Protein AF-A0A0F6SRM1-F1 (afdb_monomer_lite)

Structure (mmCIF, N/CA/C/O backbone):
data_AF-A0A0F6SRM1-F1
#
_entry.id   AF-A0A0F6SRM1-F1
#
loop_
_atom_site.group_PDB
_atom_site.id
_atom_site.type_symbol
_atom_site.label_atom_id
_atom_site.label_alt_id
_atom_site.label_comp_id
_atom_site.label_asym_id
_atom_site.label_entity_id
_atom_site.label_seq_id
_atom_site.pdbx_PDB_ins_code
_atom_site.Cartn_x
_atom_site.Cartn_y
_atom_site.Cartn_z
_atom_site.occupancy
_atom_site.B_iso_or_equiv
_atom_site.auth_seq_id
_atom_site.auth_comp_id
_atom_site.auth_asym_id
_atom_site.auth_atom_id
_atom_site.pdbx_PDB_model_num
ATOM 1 N N . MET A 1 1 ? -5.825 -14.038 -4.031 1.00 84.44 1 MET A N 1
ATOM 2 C CA . MET A 1 1 ? -5.965 -13.444 -2.685 1.00 84.44 1 MET A CA 1
ATOM 3 C C . MET A 1 1 ? -6.996 -12.338 -2.784 1.00 84.44 1 MET A C 1
ATOM 5 O O . MET A 1 1 ? -6.973 -11.620 -3.776 1.00 84.44 1 MET A O 1
ATOM 9 N N . THR A 1 2 ? -7.923 -12.252 -1.839 1.00 92.88 2 THR A N 1
ATOM 10 C CA . THR A 1 2 ? -8.956 -11.210 -1.791 1.00 92.88 2 THR A CA 1
ATOM 11 C C . THR A 1 2 ? -8.401 -9.918 -1.172 1.00 92.88 2 THR A C 1
ATOM 13 O O . THR A 1 2 ? -7.433 -9.977 -0.411 1.00 92.88 2 THR A O 1
ATOM 16 N N . PRO A 1 3 ? -9.010 -8.746 -1.432 1.00 95.25 3 PRO A N 1
ATOM 17 C CA . PRO A 1 3 ? -8.601 -7.495 -0.792 1.00 95.25 3 PRO A CA 1
ATOM 18 C C . PRO A 1 3 ? -8.621 -7.550 0.741 1.00 95.25 3 PRO A C 1
ATOM 20 O O . PRO A 1 3 ? -7.701 -7.045 1.375 1.00 95.25 3 PRO A O 1
ATOM 23 N N . GLN A 1 4 ? -9.618 -8.202 1.347 1.00 94.25 4 GLN A N 1
ATOM 24 C CA . GLN A 1 4 ? -9.678 -8.334 2.806 1.00 94.25 4 GLN A CA 1
ATOM 25 C C . GLN A 1 4 ? -8.493 -9.148 3.340 1.00 94.25 4 GLN A C 1
ATOM 27 O O . GLN A 1 4 ? -7.788 -8.679 4.224 1.00 94.25 4 GLN A O 1
ATOM 32 N N . GLU A 1 5 ? -8.192 -10.301 2.732 1.00 95.81 5 GLU A N 1
ATOM 33 C CA . GLU A 1 5 ? -7.040 -11.125 3.128 1.00 95.81 5 GLU A CA 1
ATOM 34 C C . GLU A 1 5 ? -5.706 -10.372 3.014 1.00 95.81 5 GLU A C 1
ATOM 36 O O . GLU A 1 5 ? -4.783 -10.627 3.787 1.00 95.81 5 GLU A O 1
ATOM 41 N N . ILE A 1 6 ? -5.578 -9.459 2.046 1.00 95.81 6 ILE A N 1
ATOM 42 C CA . ILE A 1 6 ? -4.392 -8.607 1.924 1.00 95.81 6 ILE A CA 1
ATOM 43 C C . ILE A 1 6 ? -4.372 -7.576 3.056 1.00 95.81 6 ILE A C 1
ATOM 45 O O . ILE A 1 6 ? -3.352 -7.445 3.730 1.00 95.81 6 ILE A O 1
ATOM 49 N N . ALA A 1 7 ? -5.484 -6.875 3.296 1.00 94.94 7 ALA A N 1
ATOM 50 C CA . ALA A 1 7 ? -5.597 -5.889 4.370 1.00 94.94 7 ALA A CA 1
ATOM 51 C C . ALA A 1 7 ? -5.278 -6.498 5.748 1.00 94.94 7 ALA A C 1
ATOM 53 O O . ALA A 1 7 ? -4.569 -5.877 6.544 1.00 94.94 7 ALA A O 1
ATOM 54 N N . ASP A 1 8 ? -5.730 -7.725 6.005 1.00 94.31 8 ASP A N 1
ATOM 55 C CA . ASP A 1 8 ? -5.489 -8.460 7.253 1.00 94.31 8 ASP A CA 1
ATOM 56 C C . ASP A 1 8 ? -4.007 -8.832 7.444 1.00 94.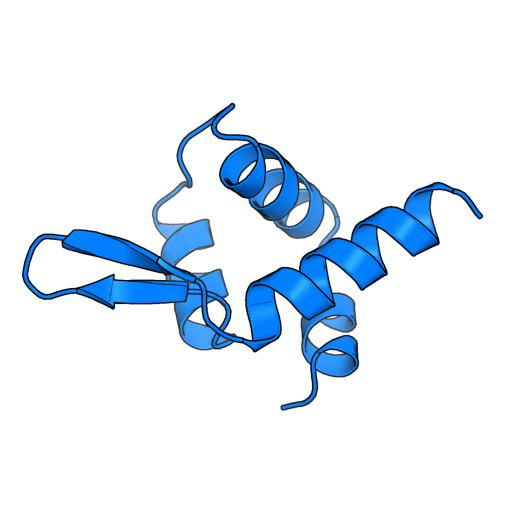31 8 ASP A C 1
ATOM 58 O O . ASP A 1 8 ? -3.518 -8.892 8.572 1.00 94.31 8 ASP A O 1
ATOM 62 N N . LYS A 1 9 ? -3.257 -9.032 6.351 1.00 94.62 9 LYS A N 1
ATOM 63 C CA . LYS A 1 9 ? -1.807 -9.301 6.386 1.00 94.62 9 LYS A CA 1
ATOM 64 C C . LYS A 1 9 ? -0.959 -8.049 6.595 1.00 94.62 9 LYS A C 1
ATOM 66 O O . LYS A 1 9 ? 0.211 -8.163 6.964 1.00 94.62 9 LYS A O 1
ATOM 71 N N . LEU A 1 10 ? -1.505 -6.859 6.343 1.00 95.25 10 LEU A N 1
ATOM 72 C CA . LEU A 1 10 ? -0.765 -5.612 6.498 1.00 95.25 10 LEU A CA 1
ATOM 73 C C . LEU A 1 10 ? -0.652 -5.222 7.972 1.00 95.25 10 LEU A C 1
ATOM 75 O O . LEU A 1 10 ? -1.646 -4.932 8.640 1.00 95.25 10 LEU A O 1
ATOM 79 N N . THR A 1 11 ? 0.586 -5.119 8.452 1.00 95.12 11 THR A N 1
ATOM 80 C CA . THR A 1 11 ? 0.891 -4.569 9.777 1.00 95.12 11 THR A CA 1
ATOM 81 C C . THR A 1 11 ? 0.503 -3.083 9.858 1.00 95.12 11 THR A C 1
ATOM 83 O O . THR A 1 11 ? 0.452 -2.402 8.828 1.00 95.12 11 THR A O 1
ATOM 86 N N . PRO A 1 12 ? 0.267 -2.515 11.059 1.00 94.56 12 PRO A N 1
ATOM 87 C CA . PRO A 1 12 ? -0.088 -1.099 11.193 1.00 94.56 12 PRO A CA 1
ATOM 88 C C . PRO A 1 12 ? 0.885 -0.118 10.503 1.00 94.56 12 PRO A C 1
ATOM 90 O O . PRO A 1 12 ? 0.400 0.814 9.855 1.00 94.56 12 PRO A O 1
ATOM 93 N N . PRO A 1 13 ? 2.223 -0.316 10.544 1.00 94.38 13 PRO A N 1
ATOM 94 C CA . PRO A 1 13 ? 3.158 0.517 9.786 1.00 94.38 13 PRO A CA 1
ATOM 95 C C . PRO A 1 13 ? 2.972 0.426 8.268 1.00 94.38 13 PRO A C 1
ATOM 97 O O . PRO A 1 13 ? 2.976 1.453 7.594 1.00 94.38 13 PRO A O 1
ATOM 100 N N . LEU A 1 14 ? 2.756 -0.777 7.725 1.00 95.81 14 LEU A N 1
ATOM 101 C CA . LEU A 1 14 ? 2.530 -0.972 6.291 1.00 95.81 14 LEU A CA 1
ATOM 102 C C . LEU A 1 14 ? 1.193 -0.376 5.840 1.00 95.81 14 LEU A C 1
ATOM 104 O O . LEU A 1 14 ? 1.118 0.237 4.778 1.00 95.81 14 LEU A O 1
ATOM 108 N N . ARG A 1 15 ? 0.149 -0.477 6.671 1.00 95.69 15 ARG A N 1
ATOM 109 C CA . ARG A 1 15 ? -1.135 0.195 6.423 1.00 95.69 15 ARG A CA 1
ATOM 110 C C . ARG A 1 15 ? -0.954 1.709 6.325 1.00 95.69 15 ARG A C 1
ATOM 112 O O . ARG A 1 15 ? -1.478 2.325 5.403 1.00 95.69 15 ARG A O 1
ATOM 119 N N . LEU A 1 16 ? -0.195 2.311 7.246 1.00 94.12 16 LEU A N 1
ATOM 120 C CA . LEU A 1 16 ? 0.094 3.746 7.206 1.00 94.12 16 LEU A CA 1
ATOM 121 C C . LEU A 1 16 ? 0.922 4.124 5.969 1.00 94.12 16 LEU A C 1
ATOM 123 O O . LEU A 1 16 ? 0.572 5.081 5.283 1.00 94.12 16 LEU A O 1
ATOM 127 N N . ALA A 1 17 ? 1.960 3.347 5.652 1.00 94.56 17 ALA A N 1
ATOM 128 C CA . ALA A 1 17 ? 2.806 3.576 4.484 1.00 94.56 17 ALA A CA 1
ATOM 129 C C . ALA A 1 17 ? 2.009 3.524 3.171 1.00 94.56 17 ALA A C 1
ATOM 131 O O . ALA A 1 17 ? 2.184 4.392 2.319 1.00 94.56 17 ALA A O 1
ATOM 132 N N . LEU A 1 18 ? 1.092 2.559 3.030 1.00 94.81 18 LEU A N 1
ATOM 133 C CA . LEU A 1 18 ? 0.216 2.451 1.863 1.00 94.81 18 LEU A CA 1
ATOM 134 C C . LEU A 1 18 ? -0.696 3.680 1.721 1.00 94.81 18 LEU A C 1
ATOM 136 O O . LEU A 1 18 ? -0.826 4.221 0.626 1.00 94.81 18 LEU A O 1
ATOM 140 N N . LEU A 1 19 ? -1.292 4.153 2.822 1.00 93.94 19 LEU A N 1
ATOM 141 C CA . LEU A 1 19 ? -2.146 5.346 2.816 1.00 93.94 19 LEU A CA 1
ATOM 142 C C . LEU A 1 19 ? -1.368 6.628 2.494 1.00 93.94 19 LEU A C 1
ATOM 144 O O . LEU A 1 19 ? -1.860 7.474 1.748 1.00 93.94 19 LEU A O 1
ATOM 148 N N . ASP A 1 20 ? -0.175 6.801 3.064 1.00 93.50 20 ASP A N 1
ATOM 149 C CA . ASP A 1 20 ? 0.659 7.978 2.804 1.00 93.50 20 ASP A CA 1
ATOM 150 C C . ASP A 1 20 ? 1.176 7.996 1.362 1.00 93.50 20 ASP A C 1
ATOM 152 O O . ASP A 1 20 ? 1.190 9.058 0.731 1.00 93.50 20 ASP A O 1
ATOM 156 N N . PHE A 1 21 ? 1.527 6.826 0.822 1.00 92.00 21 PHE A N 1
ATOM 157 C CA . PHE A 1 21 ? 1.913 6.670 -0.576 1.00 92.00 21 PHE A CA 1
ATOM 158 C C . PHE A 1 21 ? 0.751 6.973 -1.527 1.00 92.00 21 PHE A C 1
ATOM 160 O O . PHE A 1 21 ? 0.911 7.785 -2.435 1.00 92.00 21 PHE A O 1
ATOM 167 N N . ALA A 1 22 ? -0.443 6.428 -1.264 1.00 90.62 22 ALA A N 1
ATOM 168 C CA . ALA A 1 22 ? -1.655 6.701 -2.045 1.00 90.62 22 ALA A CA 1
ATOM 169 C C . ALA A 1 22 ? -2.049 8.186 -2.071 1.00 90.62 22 ALA A C 1
ATOM 171 O O . ALA A 1 22 ? -2.672 8.661 -3.017 1.00 90.62 22 ALA A O 1
ATOM 172 N N . ARG A 1 23 ? -1.670 8.941 -1.034 1.00 90.38 23 ARG A N 1
ATOM 173 C CA . ARG A 1 23 ? -1.907 10.388 -0.929 1.00 90.38 23 ARG A CA 1
ATOM 174 C C . ARG A 1 23 ? -0.771 11.234 -1.511 1.00 90.38 23 ARG A C 1
ATOM 176 O O . ARG A 1 23 ? -0.805 12.453 -1.360 1.00 90.38 23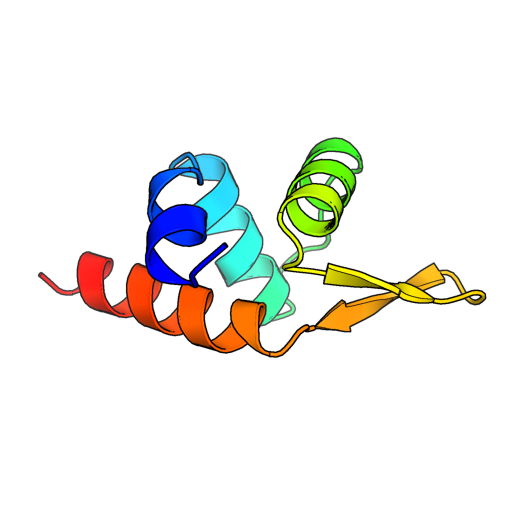 ARG A O 1
ATOM 183 N N . GLY A 1 24 ? 0.253 10.613 -2.102 1.00 87.50 24 GLY A N 1
ATOM 184 C CA . GLY A 1 24 ? 1.429 11.298 -2.643 1.00 87.50 24 GLY A CA 1
ATOM 185 C C . GLY A 1 24 ? 2.281 12.007 -1.585 1.00 87.50 24 GLY A C 1
ATOM 186 O O . GLY A 1 24 ? 3.074 12.883 -1.919 1.00 87.50 24 GLY A O 1
ATOM 187 N N . LYS A 1 25 ? 2.115 11.672 -0.298 1.00 82.25 25 LYS A N 1
ATOM 188 C CA . LYS A 1 25 ? 2.790 12.375 0.806 1.00 82.25 25 LYS A CA 1
ATOM 189 C C . LYS A 1 25 ? 4.229 11.923 0.998 1.00 82.25 25 LYS A C 1
ATOM 191 O O . LYS A 1 25 ? 5.060 12.706 1.456 1.00 82.25 25 LYS A O 1
ATOM 196 N N . ARG A 1 26 ? 4.513 10.648 0.726 1.00 83.06 26 ARG A N 1
ATOM 197 C CA . ARG A 1 26 ? 5.827 10.049 0.965 1.00 83.06 26 ARG A CA 1
ATOM 198 C C . ARG 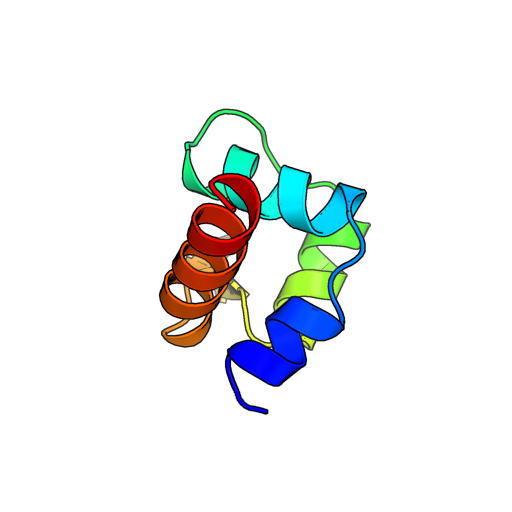A 1 26 ? 6.064 8.875 0.026 1.00 83.06 26 ARG A C 1
ATOM 200 O O . ARG A 1 26 ? 5.143 8.116 -0.254 1.00 83.06 26 ARG A O 1
ATOM 207 N N . GLY A 1 27 ? 7.308 8.722 -0.423 1.00 85.56 27 GLY A N 1
ATOM 208 C CA . GLY A 1 27 ? 7.751 7.518 -1.121 1.00 85.56 27 GLY A CA 1
ATOM 209 C C . GLY A 1 27 ? 7.820 6.309 -0.185 1.00 85.56 27 GLY A C 1
ATOM 210 O O . GLY A 1 27 ? 7.874 6.447 1.040 1.00 85.56 27 GLY A O 1
ATOM 211 N N . LEU A 1 28 ? 7.834 5.121 -0.777 1.00 90.06 28 LEU A N 1
ATOM 212 C CA . LEU A 1 28 ? 7.940 3.857 -0.059 1.00 90.06 28 LEU A CA 1
ATOM 213 C C . LEU A 1 28 ? 9.402 3.455 0.158 1.00 90.06 28 LEU A C 1
ATOM 215 O O . LEU A 1 28 ? 10.268 3.741 -0.667 1.00 90.06 28 LEU A O 1
ATOM 219 N N . SER A 1 29 ? 9.679 2.762 1.266 1.00 92.00 29 SER A N 1
ATOM 220 C CA . SER A 1 29 ? 10.958 2.064 1.422 1.00 92.00 29 SER A CA 1
ATOM 221 C C . SER A 1 29 ? 11.023 0.868 0.471 1.00 92.00 29 SER A C 1
ATOM 223 O O . SER A 1 29 ? 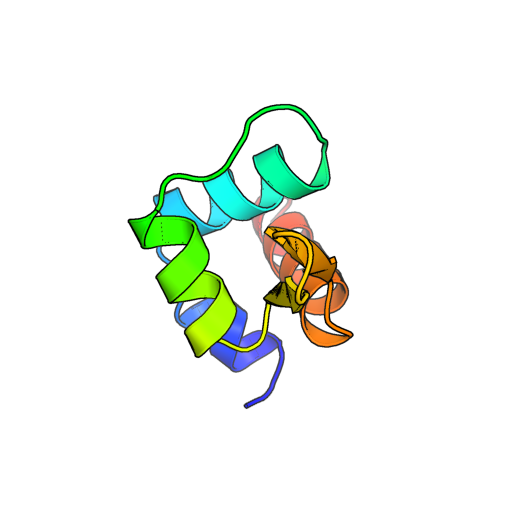9.987 0.314 0.098 1.00 92.00 29 SER A O 1
ATOM 225 N N . LYS A 1 30 ? 12.238 0.423 0.129 1.00 90.94 30 LYS A N 1
ATOM 226 C CA . LYS A 1 30 ? 12.450 -0.770 -0.706 1.00 90.94 30 LYS A CA 1
ATOM 227 C C . LYS A 1 30 ? 11.713 -1.999 -0.156 1.00 90.94 30 LYS A C 1
ATOM 229 O O . LYS A 1 30 ? 11.028 -2.686 -0.896 1.00 90.94 30 LYS A O 1
ATOM 234 N N . GLU A 1 31 ? 11.780 -2.214 1.156 1.00 93.38 31 GLU A N 1
ATOM 235 C CA . GLU A 1 31 ? 11.083 -3.318 1.828 1.00 93.38 31 GLU A CA 1
ATOM 236 C C . GLU A 1 31 ? 9.551 -3.208 1.717 1.00 93.38 31 GLU A C 1
ATOM 238 O O . GLU A 1 31 ? 8.868 -4.207 1.490 1.00 93.38 31 GLU A O 1
ATOM 243 N N . SER A 1 32 ? 9.000 -1.992 1.825 1.00 94.25 32 SER A N 1
ATOM 244 C CA . SER A 1 32 ? 7.554 -1.773 1.669 1.00 94.25 32 SER A CA 1
ATOM 245 C C . SER A 1 32 ? 7.112 -2.010 0.225 1.00 94.25 32 SER A C 1
ATOM 247 O O . SER A 1 32 ? 6.079 -2.636 0.012 1.00 94.25 32 SER A O 1
ATOM 249 N N . LEU A 1 33 ? 7.906 -1.558 -0.755 1.00 92.94 33 LEU A N 1
ATOM 250 C CA . LEU A 1 33 ? 7.665 -1.810 -2.180 1.00 92.94 33 LEU A CA 1
ATOM 251 C C . LEU A 1 33 ? 7.629 -3.309 -2.478 1.00 92.94 33 LEU A C 1
ATOM 253 O O . LEU A 1 33 ? 6.625 -3.788 -2.992 1.00 92.94 33 LEU A O 1
ATOM 257 N N . GLU A 1 34 ? 8.661 -4.054 -2.072 1.00 93.19 34 GLU A N 1
ATOM 258 C CA . GLU A 1 34 ? 8.727 -5.509 -2.270 1.00 93.19 34 GLU A CA 1
ATOM 259 C C . GLU A 1 34 ? 7.563 -6.233 -1.580 1.00 93.19 34 GLU A C 1
ATOM 261 O O . GLU A 1 34 ? 7.006 -7.197 -2.107 1.00 93.19 34 GLU A O 1
ATOM 266 N N . THR A 1 35 ? 7.165 -5.770 -0.393 1.00 94.94 35 THR A N 1
ATOM 267 C CA . THR A 1 35 ? 6.027 -6.345 0.332 1.00 94.94 35 THR A CA 1
ATOM 268 C C . THR A 1 35 ? 4.718 -6.115 -0.415 1.00 94.94 35 THR A C 1
ATOM 270 O O . THR A 1 35 ? 3.921 -7.039 -0.569 1.00 94.94 35 THR A O 1
ATOM 273 N N . PHE A 1 36 ? 4.483 -4.899 -0.898 1.00 95.38 36 PHE A N 1
ATOM 274 C CA . PHE A 1 36 ? 3.265 -4.563 -1.626 1.00 95.38 36 PHE A CA 1
ATOM 275 C C . PHE A 1 36 ? 3.204 -5.219 -3.005 1.00 95.38 36 PHE A C 1
ATOM 277 O O . PHE A 1 36 ? 2.132 -5.683 -3.390 1.00 95.38 36 PHE A O 1
ATOM 284 N N . GLU A 1 37 ? 4.332 -5.344 -3.699 1.00 93.88 37 GLU A N 1
ATOM 285 C CA . GLU A 1 37 ? 4.437 -6.101 -4.947 1.00 93.88 37 GLU A CA 1
ATOM 286 C C . GLU A 1 37 ? 4.089 -7.581 -4.730 1.00 93.88 37 GLU A C 1
ATOM 288 O O . GLU A 1 37 ? 3.202 -8.120 -5.389 1.00 93.88 37 GLU A O 1
ATOM 293 N N . ARG A 1 38 ? 4.674 -8.228 -3.710 1.00 94.00 38 ARG A N 1
ATOM 294 C CA . ARG A 1 38 ? 4.361 -9.631 -3.361 1.00 94.00 38 ARG 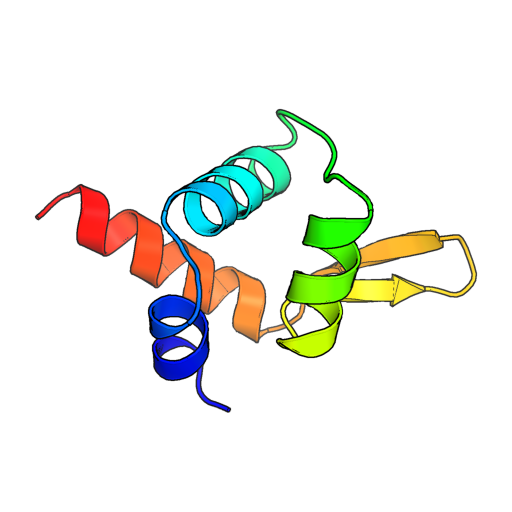A CA 1
ATOM 295 C C . ARG A 1 38 ? 2.903 -9.854 -2.966 1.00 94.00 38 ARG A C 1
ATOM 297 O O . ARG A 1 38 ? 2.370 -10.944 -3.170 1.00 94.00 38 ARG A O 1
ATOM 304 N N . LEU A 1 39 ? 2.266 -8.850 -2.368 1.00 94.56 39 LEU A N 1
ATOM 305 C CA . LEU A 1 39 ? 0.847 -8.891 -2.008 1.00 94.56 39 LEU A CA 1
ATOM 306 C C . LEU A 1 39 ? -0.077 -8.549 -3.188 1.00 94.56 39 LEU A C 1
ATOM 308 O O . LEU A 1 39 ? -1.297 -8.630 -3.037 1.00 94.56 39 LEU A O 1
ATOM 312 N N . GLY A 1 40 ? 0.476 -8.188 -4.350 1.00 93.94 40 GLY A N 1
ATOM 313 C CA . GLY A 1 40 ? -0.286 -7.788 -5.530 1.00 93.94 40 GLY A CA 1
ATOM 314 C C . GLY A 1 40 ? -1.018 -6.461 -5.340 1.00 93.94 40 GLY A C 1
ATOM 315 O O . GLY A 1 40 ? -2.104 -6.281 -5.885 1.00 93.94 40 GLY A O 1
ATOM 316 N N . LEU A 1 41 ? -0.470 -5.561 -4.519 1.00 95.38 41 LEU A N 1
ATOM 317 C CA . LEU A 1 41 ? -0.951 -4.189 -4.326 1.00 95.38 41 LEU A CA 1
ATOM 318 C C . LEU A 1 41 ? -0.258 -3.199 -5.254 1.00 95.38 41 LEU A C 1
ATOM 320 O O . LEU A 1 41 ? -0.770 -2.103 -5.445 1.00 95.38 41 LEU A O 1
ATOM 324 N N . LEU A 1 42 ? 0.919 -3.534 -5.766 1.00 93.94 42 LEU A N 1
ATOM 325 C CA . LEU A 1 42 ? 1.678 -2.686 -6.670 1.00 93.94 42 LEU A CA 1
ATOM 326 C C . LEU A 1 42 ? 2.330 -3.554 -7.734 1.00 93.94 42 LEU A C 1
ATOM 328 O O . LEU A 1 42 ? 2.687 -4.695 -7.461 1.00 93.94 42 LEU A O 1
ATOM 332 N N . GLU A 1 43 ? 2.526 -2.982 -8.907 1.00 92.38 43 GLU A N 1
ATOM 333 C CA . GLU A 1 43 ? 3.427 -3.504 -9.929 1.00 92.38 43 GLU A CA 1
ATOM 334 C C . GLU A 1 43 ? 4.464 -2.424 -10.232 1.00 92.38 43 GLU A C 1
ATOM 336 O O . GLU A 1 43 ? 4.161 -1.230 -10.149 1.00 92.38 43 GLU A O 1
ATOM 341 N N . ILE A 1 44 ? 5.697 -2.825 -10.529 1.00 89.38 44 ILE A N 1
ATOM 342 C CA . ILE A 1 44 ? 6.733 -1.906 -10.996 1.00 89.38 44 ILE A CA 1
ATOM 343 C C . ILE A 1 44 ? 6.925 -2.162 -12.485 1.00 89.38 44 ILE A C 1
ATOM 345 O O . ILE A 1 44 ? 7.236 -3.282 -12.886 1.00 89.38 44 ILE A O 1
ATOM 349 N N . ASP A 1 45 ? 6.699 -1.135 -13.300 1.00 88.69 45 ASP A N 1
ATOM 350 C CA . ASP A 1 45 ? 6.913 -1.240 -14.739 1.00 88.69 45 ASP A CA 1
ATOM 351 C C . ASP A 1 45 ? 8.407 -1.254 -15.102 1.00 88.69 45 ASP A C 1
ATOM 353 O O . ASP A 1 45 ? 9.302 -1.034 -14.283 1.00 88.69 45 ASP A O 1
ATOM 357 N N . GLU A 1 46 ? 8.683 -1.489 -16.379 1.00 88.12 46 GLU A N 1
ATOM 358 C CA . GLU A 1 46 ? 10.030 -1.493 -16.956 1.00 88.12 46 GLU A CA 1
ATOM 359 C C . GLU A 1 46 ? 10.775 -0.146 -16.844 1.00 88.12 46 GLU A C 1
ATOM 361 O O . GLU A 1 46 ? 12.002 -0.109 -16.950 1.00 88.12 46 GLU A O 1
ATOM 366 N N . CYS A 1 47 ? 10.064 0.950 -16.564 1.00 88.31 47 CYS A N 1
ATOM 367 C CA . CYS A 1 47 ? 10.628 2.275 -16.300 1.00 88.31 47 CYS A CA 1
ATOM 368 C C . CYS A 1 47 ? 10.839 2.553 -14.797 1.00 88.31 47 CYS A C 1
ATOM 370 O O . CYS A 1 47 ? 11.342 3.620 -14.438 1.00 88.31 47 CYS A O 1
ATOM 372 N N . GLY A 1 48 ? 10.476 1.621 -13.909 1.00 83.12 48 GLY A N 1
ATOM 373 C CA . GLY A 1 48 ? 10.533 1.803 -12.459 1.00 83.12 48 GLY A CA 1
ATOM 374 C C . GLY A 1 48 ? 9.336 2.557 -11.870 1.00 83.12 48 GLY A C 1
ATOM 375 O O . GLY A 1 48 ? 9.370 2.927 -10.692 1.00 83.12 48 GLY A O 1
ATOM 376 N N . SER A 1 49 ? 8.282 2.799 -12.651 1.00 87.25 49 SER A N 1
ATOM 377 C CA . SER A 1 49 ? 7.060 3.448 -12.175 1.00 87.25 49 SER A CA 1
ATOM 378 C C . SER A 1 49 ? 6.200 2.457 -11.407 1.00 87.25 49 SER A C 1
ATOM 380 O O . SER A 1 49 ? 6.031 1.307 -11.801 1.00 87.25 49 SER A O 1
ATOM 382 N N . THR A 1 50 ? 5.613 2.920 -10.308 1.00 89.38 50 THR A N 1
ATOM 383 C CA . THR A 1 50 ? 4.685 2.115 -9.516 1.00 89.38 50 THR A CA 1
ATOM 384 C C . THR A 1 50 ? 3.264 2.227 -10.066 1.00 89.38 50 THR A C 1
ATOM 386 O O . THR A 1 50 ? 2.719 3.326 -10.162 1.00 89.38 50 THR A O 1
ATOM 389 N N . ILE A 1 51 ? 2.646 1.088 -10.362 1.00 90.38 51 ILE A N 1
ATOM 390 C CA . ILE A 1 51 ? 1.277 0.961 -10.864 1.00 90.38 51 ILE A CA 1
ATOM 391 C C . ILE A 1 51 ? 0.402 0.354 -9.764 1.00 90.38 51 ILE A C 1
ATOM 393 O O . ILE A 1 51 ? 0.761 -0.651 -9.151 1.00 90.38 51 ILE A O 1
ATOM 397 N N . TYR A 1 52 ? -0.756 0.966 -9.500 1.00 91.06 52 TYR A N 1
ATOM 398 C CA . TYR A 1 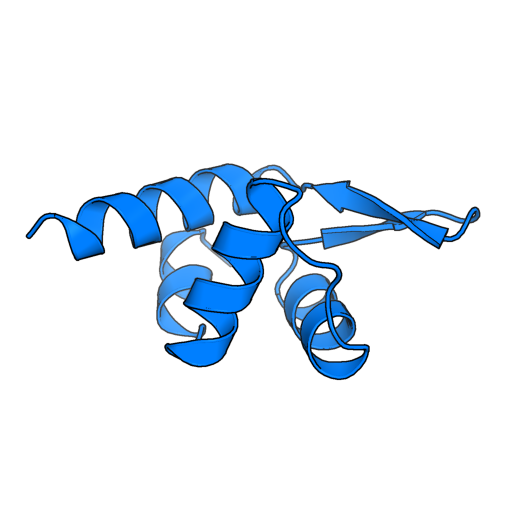52 ? -1.761 0.395 -8.602 1.00 91.06 52 TYR A CA 1
ATOM 399 C C . TYR A 1 52 ? -2.531 -0.721 -9.293 1.00 91.06 52 TYR A C 1
ATOM 401 O O . TYR A 1 52 ? -3.036 -0.552 -10.401 1.00 91.06 52 TYR A O 1
ATOM 409 N N . THR A 1 53 ? -2.674 -1.841 -8.596 1.00 91.00 53 THR A N 1
ATOM 410 C CA . THR A 1 53 ? -3.553 -2.921 -9.023 1.00 91.00 53 THR A CA 1
ATOM 411 C C . THR A 1 53 ? -4.999 -2.611 -8.625 1.00 91.00 53 THR A C 1
ATOM 413 O O . THR A 1 53 ? -5.291 -1.728 -7.812 1.00 91.00 53 THR A O 1
ATOM 416 N N . ASP A 1 54 ? -5.945 -3.388 -9.150 1.00 88.62 54 ASP A N 1
ATOM 417 C CA . ASP A 1 54 ? -7.351 -3.306 -8.730 1.00 88.62 54 ASP A CA 1
ATOM 418 C C . ASP A 1 54 ? -7.532 -3.573 -7.217 1.00 88.62 54 ASP A C 1
ATOM 420 O O . ASP A 1 54 ? -8.426 -3.021 -6.567 1.00 88.62 54 ASP A O 1
ATOM 424 N N . HIS A 1 55 ? -6.642 -4.370 -6.616 1.00 92.69 55 HIS A N 1
ATOM 425 C CA . HIS A 1 55 ? -6.675 -4.645 -5.183 1.00 92.69 55 HIS A CA 1
ATOM 426 C C . HIS A 1 55 ? -6.265 -3.443 -4.332 1.00 92.69 55 HIS A C 1
ATOM 428 O O . HIS A 1 55 ? -6.803 -3.292 -3.233 1.00 92.69 55 HIS A O 1
ATOM 434 N N . THR A 1 56 ? -5.376 -2.567 -4.807 1.00 94.69 56 THR A N 1
ATOM 435 C CA . THR A 1 56 ? -4.843 -1.451 -4.008 1.00 94.69 56 THR A CA 1
ATOM 436 C C . THR A 1 56 ? -5.946 -0.535 -3.509 1.00 94.69 56 THR A C 1
ATOM 438 O O . THR A 1 56 ? -6.045 -0.275 -2.310 1.00 94.69 56 THR A O 1
ATOM 441 N N . ASN A 1 57 ? -6.827 -0.104 -4.414 1.00 93.31 57 ASN A N 1
ATOM 442 C CA . ASN A 1 57 ? -7.924 0.806 -4.088 1.00 93.31 57 ASN A CA 1
ATOM 443 C C . ASN A 1 57 ? -8.910 0.168 -3.100 1.00 93.31 57 ASN A C 1
ATOM 445 O O . ASN A 1 57 ? -9.383 0.824 -2.172 1.00 93.31 57 ASN A O 1
ATOM 449 N N . LYS A 1 58 ? -9.180 -1.134 -3.258 1.00 95.94 58 LYS A N 1
ATOM 450 C CA . LYS A 1 58 ? -10.067 -1.890 -2.362 1.00 95.94 58 LYS A CA 1
ATOM 451 C C . LYS A 1 58 ? -9.462 -2.027 -0.963 1.00 95.94 58 LYS A C 1
ATOM 453 O O . LYS A 1 58 ? -10.165 -1.824 0.023 1.00 95.94 58 LYS A O 1
ATOM 458 N N . VAL A 1 59 ? -8.163 -2.309 -0.869 1.00 96.81 59 VAL A N 1
ATOM 459 C CA . VAL A 1 59 ? -7.443 -2.411 0.409 1.00 96.81 59 VAL A CA 1
ATOM 460 C C . VAL A 1 59 ? -7.362 -1.065 1.122 1.00 96.81 59 VAL A C 1
ATOM 462 O O . VAL A 1 59 ? -7.625 -1.000 2.321 1.00 96.81 59 VAL A O 1
ATOM 465 N N . ILE A 1 60 ? -7.082 0.021 0.397 1.00 95.31 60 ILE A N 1
ATOM 466 C CA . ILE A 1 60 ? -7.104 1.381 0.952 1.00 95.31 60 ILE A CA 1
ATOM 467 C C . ILE A 1 60 ? -8.478 1.687 1.560 1.00 95.31 60 ILE A C 1
ATOM 469 O O . ILE A 1 60 ? -8.549 2.108 2.714 1.00 95.31 60 ILE A O 1
ATOM 473 N N . ALA A 1 61 ? -9.564 1.408 0.832 1.00 94.69 61 ALA A N 1
ATOM 474 C CA . ALA A 1 61 ? -10.922 1.645 1.319 1.00 94.69 61 ALA A CA 1
ATOM 475 C C . ALA A 1 61 ? -11.252 0.841 2.593 1.00 94.69 61 ALA A C 1
ATOM 477 O O . ALA A 1 61 ? -11.894 1.372 3.502 1.00 94.69 61 ALA A O 1
ATOM 478 N N . ILE A 1 62 ? -10.791 -0.413 2.685 1.00 95.94 62 ILE A N 1
ATOM 479 C CA . ILE A 1 62 ? -10.938 -1.251 3.888 1.00 95.94 62 ILE A CA 1
ATOM 480 C C . ILE A 1 62 ? -10.212 -0.608 5.076 1.00 95.94 62 ILE A C 1
ATOM 482 O O . ILE A 1 62 ? -10.834 -0.351 6.107 1.00 95.94 62 ILE A O 1
ATOM 486 N N . ILE A 1 63 ? -8.930 -0.262 4.913 1.00 95.31 63 ILE A N 1
ATOM 487 C CA . ILE A 1 63 ? -8.120 0.348 5.981 1.00 95.31 63 ILE A CA 1
ATOM 488 C C . ILE A 1 63 ? -8.731 1.684 6.433 1.00 95.31 63 ILE A C 1
ATOM 490 O O . ILE A 1 63 ? -8.795 1.969 7.629 1.00 95.31 63 ILE A O 1
ATOM 494 N N . GLU A 1 64 ? -9.181 2.527 5.501 1.00 93.94 64 GLU A N 1
ATOM 495 C CA . GLU A 1 64 ? -9.795 3.815 5.839 1.00 93.94 64 GLU A CA 1
ATOM 496 C C . GLU A 1 64 ? -11.132 3.664 6.571 1.00 93.94 64 GLU A C 1
ATOM 498 O O . GLU A 1 64 ? -11.425 4.473 7.455 1.00 93.94 64 GLU A O 1
ATOM 503 N N . ARG A 1 65 ? -11.930 2.640 6.240 1.00 93.44 65 ARG A N 1
ATOM 504 C CA . ARG A 1 65 ? -13.185 2.330 6.936 1.00 93.44 65 ARG A CA 1
ATOM 505 C C . ARG A 1 65 ? -12.931 1.890 8.375 1.00 93.44 65 ARG A C 1
ATOM 507 O O . ARG A 1 65 ? -13.594 2.394 9.275 1.00 93.44 65 ARG A O 1
ATOM 514 N N . GLU A 1 66 ? -11.970 0.997 8.591 1.00 91.12 66 GLU A N 1
ATOM 515 C CA . GLU A 1 66 ? -11.627 0.480 9.924 1.00 91.12 66 GLU A CA 1
ATOM 516 C C . GLU A 1 66 ? -11.145 1.580 10.876 1.00 91.12 66 GLU A C 1
ATOM 518 O O . GLU A 1 66 ? -11.435 1.542 12.064 1.00 91.12 66 GLU A O 1
ATOM 523 N N . ARG A 1 67 ? -10.466 2.612 10.362 1.00 83.69 67 ARG A N 1
ATOM 524 C CA . ARG A 1 67 ? -9.999 3.754 11.171 1.00 83.69 67 ARG A CA 1
ATOM 525 C C . ARG A 1 67 ? -11.109 4.691 11.659 1.00 83.69 67 ARG A C 1
ATOM 527 O O . ARG A 1 67 ? -10.821 5.568 12.469 1.00 83.69 67 ARG A O 1
ATOM 534 N N . ARG A 1 68 ? -12.319 4.589 11.103 1.00 79.69 68 ARG A N 1
ATOM 535 C CA . ARG A 1 68 ? -13.483 5.410 11.486 1.00 79.69 68 ARG A CA 1
ATOM 536 C C . ARG A 1 68 ? -14.402 4.700 12.489 1.00 79.69 68 ARG A C 1
ATOM 538 O O . ARG A 1 68 ? -15.375 5.321 12.910 1.00 79.69 68 ARG A O 1
ATOM 545 N N . GLY A 1 69 ? -14.141 3.421 12.773 1.00 56.56 69 GLY A N 1
ATOM 546 C CA . GLY A 1 69 ? -14.901 2.588 13.708 1.00 56.56 69 GLY A CA 1
ATOM 547 C C . GLY A 1 69 ? -14.430 2.705 15.146 1.00 56.56 69 GLY A C 1
ATOM 548 O O . GLY A 1 69 ? -13.292 3.177 15.365 1.00 56.56 69 GLY A O 1
#

Sequence (69 aa):
MTPQEIADKLTPPLRLALLDFARGKRGLSKESLETFERLGLLEIDECGSTIYTDHTNKVIAIIERERRG

Secondary structure (DSSP, 8-state):
--HHHHHHH--HHHHHHHHHHHTTS-PPPHHHHHHHHHTTSEEE-TTS-EEE-HHHHHHHHHHHHHTT-

Organism: NCBI:txid92706

Radius of gyration: 11.36 Å; chains: 1; bounding box: 27×26×31 Å

pLDDT: mean 91.58, std 5.71, range [56.56, 96.81]

Foldseek 3Di:
DALVVLLVPQDPVLLVQLLCVVVVNDDDDPVSVVSCVVSQQWDQDPVRDTDGDPSSVVNNVVSVVVVVD